Protein AF-A0A2V7YH84-F1 (afdb_monomer_lite)

Sequence (55 aa):
MLHLKPEDREVILARLELGLSYQQIAQSLGRPSADAARVAVSRALLRLAREMAHG

Secondary structure (DSSP, 8-state):
-----HHHHHHHIIIIIS---HHHHHHHTT-SSHHHHHHHHHHHHHHHHHHHH--

Radius of gyration: 11.09 Å; chains: 1; bounding box: 24×19×31 Å

Structure (mmCIF, N/CA/C/O backbone):
data_AF-A0A2V7YH84-F1
#
_entry.id   AF-A0A2V7YH84-F1
#
loop_
_atom_site.group_PDB
_atom_site.id
_atom_site.type_symbol
_atom_site.label_atom_id
_atom_site.label_alt_id
_atom_site.label_comp_id
_atom_site.label_asym_id
_atom_site.label_entity_id
_atom_site.label_seq_id
_atom_site.pdbx_PDB_ins_code
_atom_site.Cartn_x
_atom_site.Cartn_y
_atom_site.Cartn_z
_atom_site.occupancy
_atom_site.B_iso_or_equiv
_atom_site.auth_seq_id
_atom_site.auth_comp_id
_atom_site.auth_asym_id
_atom_site.auth_atom_id
_atom_site.pdbx_PDB_model_num
ATOM 1 N N . MET A 1 1 ? 1.912 -7.571 -21.054 1.00 58.69 1 MET A N 1
ATOM 2 C CA . MET A 1 1 ? 0.786 -7.078 -20.222 1.00 58.69 1 MET A CA 1
ATOM 3 C C . MET A 1 1 ? 1.117 -7.475 -18.787 1.00 58.69 1 MET A C 1
ATOM 5 O O . MET A 1 1 ? 1.394 -8.647 -18.589 1.00 58.69 1 MET A O 1
ATOM 9 N N . LEU A 1 2 ? 1.212 -6.538 -17.836 1.00 76.38 2 LEU A N 1
ATOM 10 C CA . LEU A 1 2 ? 1.682 -6.829 -16.466 1.00 76.38 2 LEU A CA 1
ATOM 11 C C . LEU A 1 2 ? 0.739 -7.831 -15.771 1.00 76.38 2 LEU A C 1
ATOM 13 O O . LEU A 1 2 ? -0.455 -7.541 -15.629 1.00 76.38 2 LEU A O 1
ATOM 17 N N . HIS A 1 3 ? 1.246 -8.986 -15.331 1.00 84.94 3 HIS A N 1
ATOM 18 C CA . HIS A 1 3 ? 0.432 -10.028 -14.699 1.00 84.94 3 HIS A CA 1
ATOM 19 C C . HIS A 1 3 ? 0.343 -9.816 -13.184 1.00 84.94 3 HIS A C 1
ATOM 21 O O . HIS A 1 3 ? 0.981 -10.494 -12.382 1.00 84.94 3 HIS A O 1
ATOM 27 N N . LEU A 1 4 ? -0.496 -8.865 -12.773 1.00 89.44 4 LEU A N 1
ATOM 28 C CA . LEU A 1 4 ? -0.855 -8.675 -11.366 1.00 89.44 4 LEU A CA 1
ATOM 29 C C . LEU A 1 4 ? -2.119 -9.453 -11.013 1.00 89.44 4 LEU A C 1
ATOM 31 O O . LEU A 1 4 ? -3.092 -9.456 -11.771 1.00 89.44 4 LEU A O 1
ATOM 35 N N . LYS A 1 5 ? -2.138 -10.049 -9.817 1.00 91.94 5 LYS A N 1
ATOM 36 C CA . LYS A 1 5 ? -3.374 -10.600 -9.256 1.00 91.94 5 LYS A CA 1
ATOM 37 C C . LYS A 1 5 ? -4.390 -9.466 -9.035 1.00 91.94 5 LYS A C 1
ATOM 39 O O . LYS A 1 5 ? -3.968 -8.359 -8.690 1.00 91.94 5 LYS A O 1
ATOM 44 N N . PRO A 1 6 ? -5.707 -9.722 -9.155 1.00 94.12 6 PRO A N 1
ATOM 45 C CA . PRO A 1 6 ? -6.734 -8.706 -8.898 1.00 94.12 6 PRO A CA 1
ATOM 46 C C . PRO A 1 6 ? -6.567 -8.018 -7.534 1.00 94.12 6 PRO A C 1
ATOM 48 O O . PRO A 1 6 ? -6.565 -6.794 -7.453 1.00 94.12 6 PRO A O 1
ATOM 51 N N . GLU A 1 7 ? -6.278 -8.803 -6.492 1.00 93.50 7 GLU A N 1
ATOM 52 C CA . GLU A 1 7 ? -6.030 -8.308 -5.131 1.00 93.50 7 GLU A CA 1
ATOM 53 C C . GLU A 1 7 ? -4.839 -7.340 -5.024 1.00 93.50 7 GLU A C 1
ATOM 55 O O . GLU A 1 7 ? -4.880 -6.400 -4.231 1.00 93.50 7 GLU A O 1
ATOM 60 N N . ASP A 1 8 ? -3.778 -7.557 -5.812 1.00 96.31 8 ASP A N 1
ATOM 61 C CA . ASP A 1 8 ? -2.589 -6.702 -5.809 1.00 96.31 8 ASP A CA 1
ATOM 62 C C . ASP A 1 8 ? -2.909 -5.374 -6.502 1.00 96.31 8 ASP A C 1
ATOM 64 O O . ASP A 1 8 ? -2.492 -4.310 -6.049 1.00 96.31 8 ASP A O 1
ATOM 68 N N . ARG A 1 9 ? -3.700 -5.420 -7.581 1.00 96.25 9 ARG A N 1
ATOM 69 C CA . ARG A 1 9 ? -4.152 -4.221 -8.293 1.00 96.25 9 ARG A CA 1
ATOM 70 C C . ARG A 1 9 ? -5.020 -3.338 -7.399 1.00 96.25 9 ARG A C 1
ATOM 72 O O . ARG A 1 9 ? -4.794 -2.134 -7.350 1.00 96.25 9 ARG A O 1
ATOM 79 N N . GLU A 1 10 ? -5.975 -3.919 -6.679 1.00 97.38 10 GLU A N 1
ATOM 80 C CA . GLU A 1 10 ? -6.882 -3.167 -5.803 1.00 97.38 10 GLU A CA 1
ATOM 81 C C . GLU A 1 10 ? -6.139 -2.406 -4.703 1.00 97.38 10 GLU A C 1
ATOM 83 O O . GLU A 1 10 ? -6.389 -1.218 -4.501 1.00 97.38 10 GLU A O 1
ATOM 88 N N . VAL A 1 11 ? -5.177 -3.045 -4.026 1.00 97.94 11 VAL A N 1
ATOM 89 C CA . VAL A 1 11 ? -4.403 -2.368 -2.970 1.00 97.94 11 VAL A CA 1
ATOM 90 C C . VAL A 1 11 ? -3.477 -1.283 -3.529 1.00 97.94 11 VAL A C 1
ATOM 92 O O . VAL A 1 11 ? -3.237 -0.286 -2.848 1.00 97.94 11 VAL A O 1
ATOM 95 N N . ILE A 1 12 ? -2.976 -1.445 -4.760 1.00 97.75 12 ILE A N 1
ATOM 96 C CA . ILE A 1 12 ? -2.163 -0.428 -5.441 1.00 97.75 12 ILE A CA 1
ATOM 97 C C . ILE A 1 12 ? -3.023 0.786 -5.793 1.00 97.75 12 ILE A C 1
ATOM 99 O O . ILE A 1 12 ? -2.645 1.901 -5.442 1.00 97.75 12 ILE A O 1
ATOM 103 N N . LEU A 1 13 ? -4.190 0.581 -6.412 1.00 97.94 13 LEU A N 1
ATOM 104 C CA . LEU A 1 13 ? -5.123 1.664 -6.745 1.00 97.94 13 LEU A CA 1
ATOM 105 C C . LEU A 1 13 ? -5.566 2.412 -5.483 1.00 97.94 13 LEU A C 1
ATOM 107 O O . LEU A 1 13 ? -5.500 3.637 -5.423 1.00 97.94 13 LEU A O 1
ATOM 111 N N . ALA A 1 14 ? -5.942 1.674 -4.438 1.00 98.31 14 ALA A N 1
ATOM 112 C CA . ALA A 1 14 ? -6.352 2.256 -3.170 1.00 98.31 14 ALA A CA 1
ATOM 113 C C . ALA A 1 14 ? -5.256 3.134 -2.542 1.00 98.31 14 ALA A C 1
ATOM 115 O O . ALA A 1 14 ? -5.555 4.192 -1.988 1.00 98.31 14 ALA A O 1
ATOM 116 N N . ARG A 1 15 ? -3.983 2.721 -2.632 1.00 98.12 15 ARG A N 1
ATOM 117 C CA . ARG A 1 15 ? -2.874 3.474 -2.037 1.00 98.12 15 ARG A CA 1
ATOM 118 C C . ARG A 1 15 ? -2.381 4.633 -2.903 1.00 98.12 15 ARG A C 1
ATOM 120 O O . ARG A 1 15 ? -2.093 5.688 -2.343 1.00 98.12 15 ARG A O 1
ATOM 127 N N . LEU A 1 16 ? -2.211 4.420 -4.207 1.00 97.44 16 LEU A N 1
ATOM 128 C CA . LEU A 1 16 ? -1.540 5.367 -5.103 1.00 97.44 16 LEU A CA 1
ATOM 129 C C . LEU A 1 16 ? -2.511 6.309 -5.816 1.00 97.44 16 LEU A C 1
ATOM 131 O O . LEU A 1 16 ? -2.222 7.496 -5.894 1.00 97.44 16 LEU A O 1
ATOM 135 N N . GLU A 1 17 ? -3.659 5.807 -6.275 1.00 97.75 17 GLU A N 1
ATOM 136 C CA . GLU A 1 17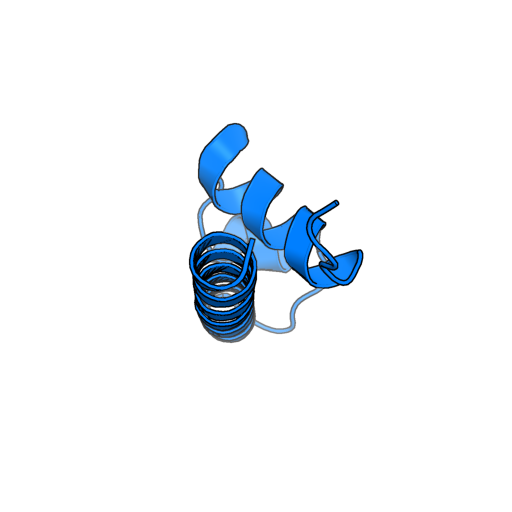 ? -4.645 6.625 -6.997 1.00 97.75 17 GLU A CA 1
ATOM 137 C C . GLU A 1 17 ? -5.619 7.303 -6.030 1.00 97.75 17 GLU A C 1
ATOM 139 O O . GLU A 1 17 ? -5.867 8.502 -6.111 1.00 97.75 17 GLU A O 1
ATOM 144 N N . LEU A 1 18 ? -6.158 6.541 -5.073 1.00 98.06 18 LEU A N 1
ATOM 145 C CA . LEU A 1 18 ? -7.159 7.042 -4.123 1.00 98.06 18 LEU A CA 1
ATOM 146 C C . LEU A 1 18 ? -6.544 7.672 -2.864 1.00 98.06 18 LEU A C 1
ATOM 148 O O . LEU A 1 18 ? -7.264 8.239 -2.044 1.00 98.06 18 LEU A O 1
ATOM 152 N N . GLY A 1 19 ? -5.227 7.546 -2.671 1.00 98.19 19 GLY A N 1
ATOM 153 C CA . GLY A 1 19 ? -4.510 8.144 -1.541 1.00 98.19 19 GLY A CA 1
ATOM 154 C C . GLY A 1 19 ? -4.911 7.612 -0.159 1.00 98.19 19 GLY A C 1
ATOM 155 O O . GLY A 1 19 ? -4.587 8.239 0.852 1.00 98.19 19 GLY A O 1
ATOM 156 N N . LEU A 1 20 ? -5.593 6.464 -0.077 1.00 98.69 20 LEU A N 1
ATOM 157 C CA . LEU A 1 20 ? -6.110 5.937 1.186 1.00 98.69 20 LEU A CA 1
ATOM 158 C C . LEU A 1 20 ? -4.977 5.599 2.165 1.00 98.69 20 LEU A C 1
ATOM 160 O O . LEU A 1 20 ? -3.930 5.055 1.793 1.00 98.69 20 LEU A O 1
ATOM 164 N N . SER A 1 21 ? -5.198 5.882 3.449 1.00 98.69 21 SER A N 1
ATOM 165 C CA . SER A 1 21 ? -4.344 5.386 4.535 1.00 98.69 21 SER A CA 1
ATOM 166 C C . SER A 1 21 ? -4.454 3.864 4.673 1.00 98.69 21 SER A C 1
ATOM 168 O O . SER A 1 21 ? -5.452 3.262 4.279 1.00 98.69 21 SER A O 1
ATOM 170 N N . TYR A 1 22 ? -3.471 3.212 5.301 1.00 98.62 22 TYR A N 1
ATOM 171 C CA . TYR A 1 22 ? -3.530 1.759 5.519 1.00 98.62 22 TYR A CA 1
ATOM 172 C C . TYR A 1 22 ? -4.755 1.320 6.331 1.00 98.62 22 TYR A C 1
ATOM 174 O O . TYR A 1 22 ? -5.304 0.252 6.077 1.00 98.62 22 TYR A O 1
ATOM 182 N N . GLN A 1 23 ? -5.221 2.155 7.264 1.00 98.75 23 GLN A N 1
ATOM 183 C CA . GLN A 1 23 ? -6.452 1.895 8.006 1.00 98.75 23 GLN A CA 1
ATOM 184 C C . GLN A 1 23 ? -7.687 1.937 7.095 1.00 98.75 23 GLN A C 1
ATOM 186 O O . GLN A 1 23 ? -8.511 1.028 7.150 1.00 98.75 23 GLN A O 1
ATOM 191 N N . GLN A 1 24 ? -7.797 2.940 6.219 1.00 98.75 24 GLN A N 1
ATOM 192 C CA . GLN A 1 24 ? -8.894 3.026 5.247 1.00 98.75 24 GLN A CA 1
ATOM 193 C C . GLN A 1 24 ? -8.853 1.876 4.236 1.00 98.75 24 GLN A C 1
ATOM 195 O O . GLN A 1 24 ? -9.899 1.334 3.897 1.00 98.75 24 GLN A O 1
ATOM 200 N N . ILE A 1 25 ? -7.664 1.454 3.795 1.00 98.62 25 ILE A N 1
ATOM 201 C CA . ILE A 1 25 ? -7.495 0.277 2.930 1.00 98.62 25 ILE A CA 1
ATOM 202 C C . ILE A 1 25 ? -7.965 -0.986 3.656 1.00 98.62 25 ILE A C 1
ATOM 204 O O . ILE A 1 25 ? -8.663 -1.807 3.066 1.00 98.62 25 ILE A O 1
ATOM 208 N N . ALA A 1 26 ? -7.613 -1.144 4.935 1.00 98.56 26 ALA A N 1
ATOM 209 C CA . ALA A 1 26 ? -8.040 -2.296 5.717 1.00 98.56 26 ALA A CA 1
ATOM 210 C C . ALA A 1 26 ? -9.564 -2.371 5.848 1.00 98.56 26 ALA A C 1
ATOM 212 O O . ALA A 1 26 ? -10.139 -3.428 5.614 1.00 98.56 26 ALA A O 1
ATOM 213 N N . GLN A 1 27 ? -10.211 -1.241 6.130 1.00 98.44 27 GLN A N 1
ATOM 214 C CA . GLN A 1 27 ? -11.670 -1.152 6.196 1.00 98.44 27 GLN A CA 1
ATOM 215 C C . GLN A 1 27 ? -12.324 -1.403 4.829 1.00 98.44 27 GLN A C 1
ATOM 217 O O . GLN A 1 27 ? -13.258 -2.192 4.735 1.00 98.44 27 GLN A O 1
ATOM 222 N N . SER A 1 28 ? -11.807 -0.781 3.766 1.00 97.38 28 SER A N 1
ATOM 223 C CA . SER A 1 28 ? -12.412 -0.836 2.425 1.00 97.38 28 SER A CA 1
ATOM 224 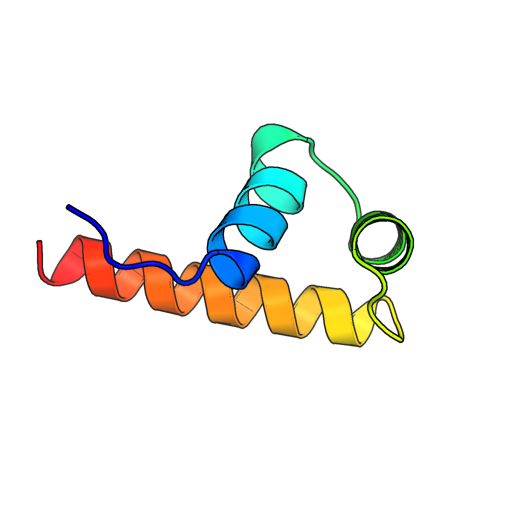C C . SER A 1 28 ? -12.259 -2.201 1.751 1.00 97.38 28 SER A C 1
ATOM 226 O O . SER A 1 28 ? -13.134 -2.608 0.997 1.00 97.38 28 SER A O 1
ATOM 228 N N . LEU A 1 29 ? -11.154 -2.908 2.013 1.00 96.88 29 LEU A N 1
ATOM 229 C CA . LEU A 1 29 ? -10.818 -4.190 1.376 1.00 96.88 29 LEU A CA 1
ATOM 230 C C . LEU A 1 29 ? -10.880 -5.383 2.348 1.00 96.88 29 LEU A C 1
ATOM 232 O O . LEU A 1 29 ? -10.315 -6.439 2.064 1.00 96.88 29 LEU A O 1
ATOM 236 N N . GLY A 1 30 ? -11.495 -5.212 3.523 1.00 97.25 30 GLY A N 1
ATOM 237 C CA . GLY A 1 30 ? -11.695 -6.287 4.501 1.00 97.25 30 GLY A CA 1
ATOM 238 C C . GLY A 1 30 ? -10.404 -6.900 5.059 1.00 97.25 30 GLY A C 1
ATOM 239 O O . GLY A 1 30 ? -10.366 -8.093 5.363 1.00 97.25 30 GLY A O 1
ATOM 240 N N . ARG A 1 31 ? -9.316 -6.125 5.180 1.00 97.19 31 ARG A N 1
ATOM 241 C CA . ARG A 1 31 ? -8.077 -6.611 5.816 1.00 97.19 31 ARG A CA 1
ATOM 242 C C . ARG A 1 31 ? -8.219 -6.538 7.342 1.00 97.19 31 ARG A C 1
ATOM 244 O O . ARG A 1 31 ? -8.775 -5.571 7.853 1.00 97.19 31 ARG A O 1
ATOM 251 N N . PRO A 1 32 ? -7.656 -7.502 8.091 1.00 98.00 32 PRO A N 1
ATOM 252 C CA . PRO A 1 32 ? -7.876 -7.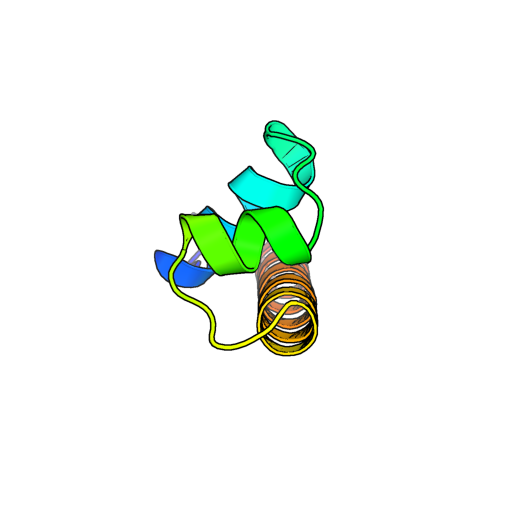614 9.537 1.00 98.00 32 PRO A CA 1
ATOM 253 C C . PRO A 1 32 ? -7.242 -6.481 10.360 1.00 98.00 32 PRO A C 1
ATOM 25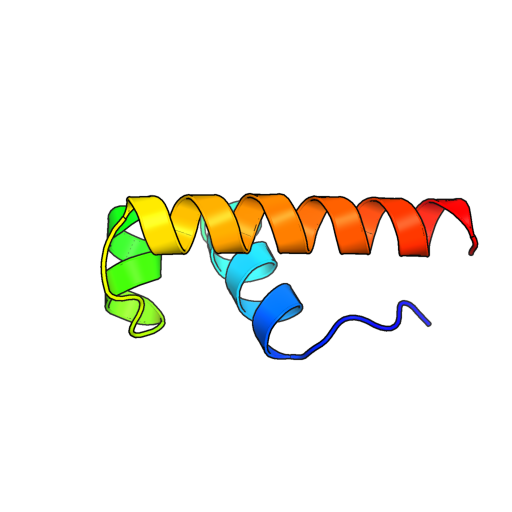5 O O . PRO A 1 32 ? -7.582 -6.304 11.524 1.00 98.00 32 PRO A O 1
ATOM 258 N N . SER A 1 33 ? -6.299 -5.727 9.787 1.00 98.69 33 SER A N 1
ATOM 259 C CA . SER A 1 33 ? -5.658 -4.588 10.444 1.00 98.69 33 SER A CA 1
ATOM 260 C C . SER A 1 33 ? -5.000 -3.649 9.430 1.00 98.69 33 SER A C 1
ATOM 262 O O . SER A 1 33 ? -4.741 -4.027 8.282 1.00 98.69 33 SER A O 1
ATOM 264 N N . ALA A 1 34 ? -4.669 -2.433 9.874 1.00 98.62 34 ALA A N 1
ATOM 265 C CA . ALA A 1 34 ? -3.866 -1.493 9.093 1.00 98.62 34 ALA A CA 1
ATOM 266 C C . ALA A 1 34 ? -2.489 -2.082 8.729 1.00 98.62 34 ALA A C 1
ATOM 268 O O . ALA A 1 34 ? -2.017 -1.900 7.609 1.00 98.62 34 ALA A O 1
ATOM 269 N N . ASP A 1 35 ? -1.871 -2.861 9.621 1.00 98.69 35 ASP A N 1
ATOM 270 C CA . ASP A 1 35 ? -0.608 -3.543 9.323 1.00 98.69 35 ASP A CA 1
ATOM 271 C C . ASP A 1 35 ? -0.759 -4.625 8.252 1.00 98.69 35 ASP A C 1
ATOM 273 O O . ASP A 1 35 ? 0.092 -4.742 7.368 1.00 98.69 35 ASP A O 1
ATOM 277 N N . ALA A 1 36 ? -1.863 -5.378 8.263 1.00 98.50 36 ALA A N 1
ATOM 278 C CA . ALA A 1 36 ? -2.148 -6.341 7.206 1.00 98.50 36 ALA A CA 1
ATOM 279 C C . ALA A 1 36 ? -2.319 -5.645 5.845 1.00 98.50 36 ALA A C 1
ATOM 281 O O . ALA A 1 36 ? -1.794 -6.126 4.836 1.00 98.50 36 ALA A O 1
ATOM 282 N N . ALA A 1 37 ? -2.989 -4.487 5.816 1.00 98.56 37 ALA A N 1
ATOM 283 C CA . ALA A 1 37 ? -3.087 -3.655 4.619 1.00 98.56 37 ALA A CA 1
ATOM 284 C C . ALA A 1 37 ? -1.717 -3.123 4.169 1.00 98.56 37 ALA A C 1
ATOM 286 O O . ALA A 1 37 ? -1.389 -3.222 2.987 1.00 98.56 37 ALA A O 1
ATOM 287 N N . ARG A 1 38 ? -0.876 -2.639 5.092 1.00 98.62 38 ARG A N 1
ATOM 288 C CA . ARG A 1 38 ? 0.492 -2.186 4.791 1.00 98.62 38 ARG A CA 1
ATOM 289 C C . ARG A 1 38 ? 1.321 -3.290 4.139 1.00 98.62 38 ARG A C 1
ATOM 291 O O . ARG A 1 38 ? 1.934 -3.067 3.099 1.00 98.62 38 ARG A O 1
ATOM 298 N N . VAL A 1 39 ? 1.309 -4.493 4.713 1.00 98.62 39 VAL A N 1
ATOM 299 C CA . VAL A 1 39 ? 2.035 -5.649 4.168 1.00 98.62 39 VAL A CA 1
ATOM 300 C C . VAL A 1 39 ? 1.498 -6.042 2.787 1.00 98.62 39 VAL A C 1
ATOM 302 O O . VAL A 1 39 ? 2.286 -6.378 1.900 1.00 98.62 39 VAL A O 1
ATOM 305 N N . ALA A 1 40 ? 0.179 -5.999 2.577 1.00 98.25 40 ALA A N 1
ATOM 306 C CA . ALA A 1 40 ? -0.420 -6.257 1.268 1.00 98.25 40 ALA A CA 1
ATOM 307 C C . ALA A 1 40 ? 0.055 -5.240 0.217 1.00 98.25 40 ALA A C 1
ATOM 309 O O . ALA A 1 40 ? 0.549 -5.650 -0.831 1.00 98.25 40 ALA A O 1
ATOM 310 N N . VAL A 1 41 ? 0.011 -3.941 0.534 1.00 98.44 41 VAL A N 1
ATOM 311 C CA . VAL A 1 41 ? 0.507 -2.866 -0.342 1.00 98.44 41 VAL A CA 1
ATOM 312 C C . VAL A 1 41 ? 1.985 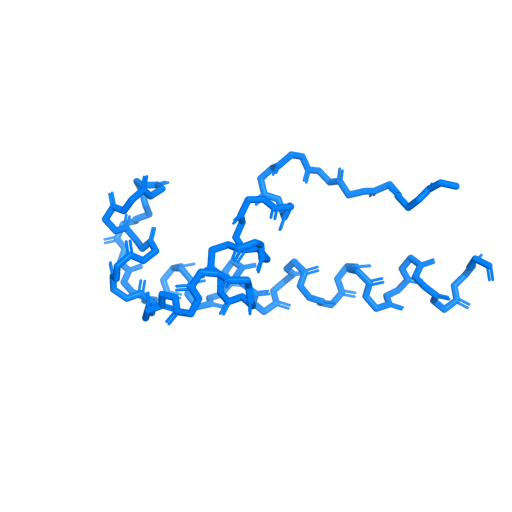-3.068 -0.681 1.00 98.44 41 VAL A C 1
ATOM 314 O O . VAL A 1 41 ? 2.346 -3.069 -1.855 1.00 98.44 41 VAL A O 1
ATOM 317 N N . SER A 1 42 ? 2.849 -3.297 0.315 1.00 98.38 42 SER A N 1
ATOM 318 C CA . SER A 1 42 ? 4.283 -3.502 0.069 1.00 98.38 42 SER A CA 1
ATOM 319 C C . SER A 1 42 ? 4.547 -4.695 -0.855 1.00 98.38 42 SER A C 1
ATOM 321 O O . SER A 1 42 ? 5.366 -4.599 -1.768 1.00 98.38 42 SER A O 1
ATOM 323 N N . ARG A 1 43 ? 3.839 -5.817 -0.663 1.00 97.69 43 ARG A N 1
ATOM 324 C CA . ARG A 1 43 ? 3.990 -7.006 -1.518 1.00 97.69 43 ARG A CA 1
ATOM 325 C C . ARG A 1 43 ? 3.488 -6.769 -2.940 1.00 97.69 43 ARG A C 1
ATOM 327 O O . ARG A 1 43 ? 4.152 -7.209 -3.878 1.00 97.69 43 ARG A O 1
ATOM 334 N N . ALA A 1 44 ? 2.365 -6.075 -3.095 1.00 97.69 44 ALA A N 1
ATOM 335 C CA . ALA A 1 44 ? 1.810 -5.736 -4.398 1.00 97.69 44 ALA A CA 1
ATOM 336 C C . ALA A 1 44 ? 2.757 -4.818 -5.188 1.00 97.69 44 ALA A C 1
ATOM 338 O O . ALA A 1 44 ? 3.059 -5.104 -6.345 1.00 97.69 44 ALA A O 1
ATOM 339 N N . LEU A 1 45 ? 3.325 -3.790 -4.546 1.00 97.50 45 LEU A N 1
ATOM 340 C CA . LEU A 1 45 ? 4.308 -2.897 -5.173 1.00 97.50 45 LEU A CA 1
ATOM 341 C C . LEU A 1 45 ? 5.587 -3.636 -5.593 1.00 97.50 45 LEU A C 1
ATOM 343 O O . LEU A 1 45 ? 6.080 -3.428 -6.698 1.00 97.50 45 LEU A O 1
ATOM 347 N N . LEU A 1 46 ? 6.097 -4.554 -4.763 1.00 96.75 46 LEU A N 1
ATOM 348 C CA . LEU A 1 46 ? 7.253 -5.389 -5.123 1.00 96.75 46 LEU A CA 1
ATOM 349 C C . LEU A 1 46 ? 6.964 -6.341 -6.294 1.00 96.75 46 LEU A C 1
ATOM 351 O O . LEU A 1 46 ? 7.867 -6.682 -7.056 1.00 96.75 46 LEU A O 1
ATOM 355 N N . ARG A 1 47 ? 5.727 -6.829 -6.433 1.00 95.44 47 ARG A N 1
ATOM 356 C CA . ARG A 1 47 ? 5.316 -7.625 -7.602 1.00 95.44 47 ARG A CA 1
ATOM 35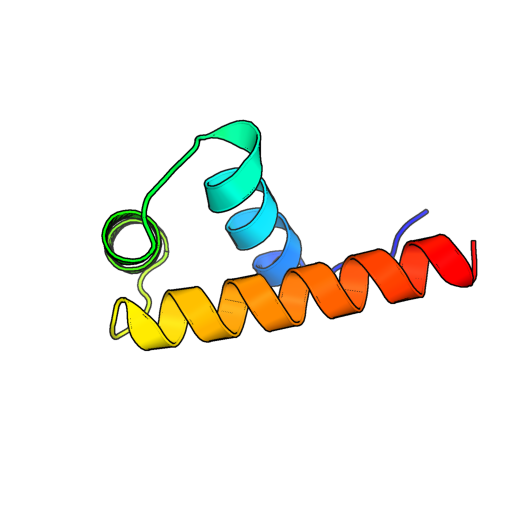7 C C . ARG A 1 47 ? 5.241 -6.751 -8.847 1.00 95.44 47 ARG A C 1
ATOM 359 O O . ARG A 1 47 ? 5.846 -7.115 -9.845 1.00 95.44 47 ARG A O 1
ATOM 366 N N . LEU A 1 48 ? 4.604 -5.583 -8.756 1.00 95.19 48 LEU A N 1
ATOM 367 C CA . LEU A 1 48 ? 4.534 -4.624 -9.858 1.00 95.19 48 LEU A CA 1
ATOM 368 C C . LEU A 1 48 ? 5.932 -4.237 -10.360 1.00 95.19 48 LEU A C 1
ATOM 370 O O . LEU A 1 48 ? 6.190 -4.328 -11.553 1.00 95.19 48 LEU A O 1
ATOM 374 N N . ALA A 1 49 ? 6.848 -3.876 -9.457 1.00 95.62 49 ALA A N 1
ATOM 375 C CA . ALA A 1 49 ? 8.212 -3.507 -9.828 1.00 95.62 49 ALA A CA 1
ATOM 376 C C . ALA A 1 49 ? 8.948 -4.641 -10.561 1.00 95.62 49 ALA A C 1
ATOM 378 O O . ALA A 1 49 ? 9.666 -4.390 -11.524 1.00 95.62 49 ALA A O 1
ATOM 379 N N . ARG A 1 50 ? 8.742 -5.899 -10.142 1.00 94.31 50 ARG A N 1
ATOM 380 C CA . ARG A 1 50 ? 9.301 -7.064 -10.841 1.00 94.31 50 ARG A CA 1
ATOM 381 C C . ARG A 1 50 ? 8.710 -7.222 -12.233 1.00 94.31 50 ARG A C 1
ATOM 383 O O . ARG A 1 50 ? 9.478 -7.346 -13.174 1.00 94.31 50 ARG A O 1
ATOM 390 N N . GLU A 1 51 ? 7.391 -7.163 -12.374 1.00 93.62 51 GLU A N 1
ATOM 391 C CA . GLU A 1 51 ? 6.735 -7.256 -13.684 1.00 93.62 51 GLU A CA 1
ATOM 392 C C . GLU A 1 51 ? 7.197 -6.138 -14.636 1.00 93.62 51 GLU A C 1
ATOM 394 O O . GLU A 1 51 ? 7.396 -6.388 -15.818 1.00 93.62 51 GLU A O 1
ATOM 399 N N . MET A 1 52 ? 7.434 -4.924 -14.124 1.00 93.31 52 MET A N 1
ATOM 400 C CA . MET A 1 52 ? 7.979 -3.809 -14.910 1.00 93.31 52 MET A CA 1
ATOM 401 C C . MET A 1 52 ? 9.447 -4.008 -15.301 1.00 93.31 52 MET A C 1
ATOM 403 O O . MET A 1 52 ? 9.855 -3.555 -16.361 1.00 93.31 52 MET A O 1
ATOM 407 N N . ALA A 1 53 ? 10.245 -4.660 -14.454 1.00 91.75 53 ALA A N 1
ATOM 408 C CA . ALA A 1 53 ? 11.656 -4.925 -14.732 1.00 91.75 53 ALA A CA 1
ATOM 409 C C . ALA A 1 53 ? 11.879 -6.075 -15.730 1.00 91.75 53 ALA A C 1
ATOM 411 O O . ALA A 1 53 ? 12.954 -6.165 -16.313 1.00 91.75 53 ALA A O 1
ATOM 412 N N . HIS A 1 54 ? 10.897 -6.968 -15.893 1.00 79.75 54 HIS A N 1
ATOM 413 C CA . HIS A 1 54 ? 10.956 -8.108 -16.820 1.00 79.75 54 HIS A CA 1
ATOM 414 C C . HIS A 1 54 ? 10.141 -7.875 -18.107 1.00 79.75 54 HIS A C 1
ATOM 416 O O . HIS A 1 54 ? 10.019 -8.796 -18.915 1.00 79.75 54 HIS A O 1
ATOM 422 N N . GLY A 1 55 ? 9.539 -6.690 -18.259 1.00 60.34 55 GLY A N 1
ATOM 423 C CA . GLY A 1 55 ? 8.677 -6.309 -19.381 1.00 60.34 55 GLY A CA 1
ATOM 424 C C . GLY A 1 55 ? 9.381 -5.511 -20.465 1.00 60.34 55 GLY A C 1
ATOM 425 O O . GLY A 1 55 ? 10.436 -4.906 -20.175 1.00 60.34 55 GLY A O 1
#

pLDDT: mean 94.74, std 8.12, range [58.69, 98.75]

Foldseek 3Di:
DQDADPLLVLLCCCCPVVVDQLQRQCVVVVNPHSVSSVVSPVVSVVSRVVSVVVD